Protein AF-A0A2D8V9A3-F1 (afdb_monomer_lite)

Structure (mmCIF, N/CA/C/O backbone):
data_AF-A0A2D8V9A3-F1
#
_entry.id   AF-A0A2D8V9A3-F1
#
loop_
_atom_site.group_PDB
_atom_site.id
_atom_site.type_symbol
_atom_site.label_atom_id
_atom_site.label_alt_id
_atom_site.label_comp_id
_atom_site.label_asym_id
_atom_site.label_entity_id
_atom_site.label_seq_id
_atom_site.pdbx_PDB_ins_code
_atom_site.Cartn_x
_atom_site.Cartn_y
_atom_site.Cartn_z
_atom_site.occupancy
_atom_site.B_iso_or_equiv
_atom_site.auth_seq_id
_atom_site.auth_comp_id
_atom_site.auth_asym_id
_atom_site.auth_atom_id
_atom_site.pdbx_PDB_model_num
ATOM 1 N N . MET A 1 1 ? 36.007 -6.547 -34.621 1.00 37.62 1 MET A N 1
ATOM 2 C CA . MET A 1 1 ? 35.484 -7.489 -35.631 1.00 37.62 1 MET A CA 1
ATOM 3 C C . MET A 1 1 ? 35.452 -8.863 -34.974 1.00 37.62 1 MET A C 1
ATOM 5 O O . MET A 1 1 ? 36.447 -9.569 -35.000 1.00 37.62 1 MET A O 1
ATOM 9 N N . PHE A 1 2 ? 34.379 -9.165 -34.239 1.00 34.47 2 PHE A N 1
ATOM 10 C CA . PHE A 1 2 ? 34.231 -10.438 -33.527 1.00 34.47 2 PHE A CA 1
ATOM 11 C C . PHE A 1 2 ? 33.542 -11.439 -34.457 1.00 34.47 2 PHE A C 1
ATOM 13 O O . PHE A 1 2 ? 32.461 -11.168 -34.972 1.00 34.47 2 PHE A O 1
ATOM 20 N N . SER A 1 3 ? 34.213 -12.560 -34.718 1.00 37.00 3 SER A N 1
ATOM 21 C CA . SER A 1 3 ? 33.690 -13.666 -35.517 1.00 37.00 3 SER A CA 1
ATOM 22 C C . SER A 1 3 ? 32.711 -14.473 -34.669 1.00 37.00 3 SER A C 1
ATOM 24 O O . SER A 1 3 ? 33.126 -15.098 -33.696 1.00 37.00 3 SER A O 1
ATOM 26 N N . LEU A 1 4 ? 31.431 -14.481 -35.041 1.00 40.31 4 LEU A N 1
ATOM 27 C CA . LEU A 1 4 ? 30.464 -15.435 -34.497 1.00 40.31 4 LEU A CA 1
ATOM 28 C C . LEU A 1 4 ? 30.739 -16.823 -35.106 1.00 40.31 4 LEU A C 1
ATOM 30 O O . LEU A 1 4 ? 30.892 -16.918 -36.328 1.00 40.31 4 LEU A O 1
ATOM 34 N N . PRO A 1 5 ? 30.823 -17.899 -34.304 1.00 51.47 5 PRO A N 1
ATOM 35 C CA . PRO A 1 5 ? 30.961 -19.245 -34.841 1.00 51.47 5 PRO A CA 1
ATOM 36 C C . PRO A 1 5 ? 29.687 -19.639 -35.603 1.00 51.47 5 PRO A C 1
ATOM 38 O O . PRO A 1 5 ? 28.567 -19.407 -35.155 1.00 51.47 5 PRO A O 1
ATOM 41 N N . MET A 1 6 ? 29.873 -20.220 -36.787 1.00 48.81 6 MET A N 1
ATOM 42 C CA . MET A 1 6 ? 28.806 -20.670 -37.679 1.00 48.81 6 MET A CA 1
ATOM 43 C C . MET A 1 6 ? 28.144 -21.928 -37.081 1.00 48.81 6 MET A C 1
ATOM 45 O O . MET A 1 6 ? 28.750 -22.998 -37.061 1.00 48.81 6 MET A O 1
ATOM 49 N N . ILE A 1 7 ? 26.928 -21.796 -36.541 1.00 57.91 7 ILE A N 1
ATOM 50 C CA . ILE A 1 7 ? 26.198 -22.886 -35.867 1.00 57.91 7 ILE A CA 1
ATOM 51 C C . ILE A 1 7 ? 25.564 -23.824 -36.909 1.00 57.91 7 ILE A C 1
ATOM 53 O O . ILE A 1 7 ? 24.902 -23.387 -37.850 1.00 57.91 7 ILE A O 1
ATOM 57 N N . ASN A 1 8 ? 25.772 -25.132 -36.740 1.00 53.38 8 ASN A N 1
ATOM 58 C CA . ASN A 1 8 ? 25.297 -26.180 -37.644 1.00 53.38 8 ASN A CA 1
ATOM 59 C C . ASN A 1 8 ? 23.802 -26.494 -37.414 1.00 53.38 8 ASN A C 1
ATOM 61 O O . ASN A 1 8 ? 23.397 -26.887 -36.322 1.00 53.38 8 ASN A O 1
ATOM 65 N N . PHE A 1 9 ? 22.986 -26.377 -38.468 1.00 57.41 9 PHE A N 1
ATOM 66 C CA . PHE A 1 9 ? 21.517 -26.496 -38.438 1.00 57.41 9 PHE A CA 1
ATOM 67 C C . PHE A 1 9 ? 20.964 -27.869 -37.996 1.00 57.41 9 PHE A C 1
ATOM 69 O O . PHE A 1 9 ? 19.768 -27.978 -37.725 1.00 57.41 9 PHE A O 1
ATOM 76 N N . LYS A 1 10 ? 21.789 -28.926 -37.917 1.00 54.53 10 LYS A N 1
ATOM 77 C CA . LYS A 1 10 ? 21.347 -30.261 -37.462 1.00 54.53 10 LYS A CA 1
ATOM 78 C C . LYS A 1 10 ? 21.222 -30.402 -35.936 1.00 54.53 10 LYS A C 1
ATOM 80 O O . LYS A 1 10 ? 20.400 -31.198 -35.498 1.00 54.53 10 LYS A O 1
ATOM 85 N N . GLU A 1 11 ? 21.934 -29.592 -35.151 1.00 51.81 11 GLU A N 1
ATOM 86 C CA . GLU A 1 11 ? 21.881 -29.586 -33.670 1.00 51.81 11 GLU A CA 1
ATOM 87 C C . GLU A 1 11 ? 20.825 -28.600 -33.112 1.00 51.81 11 GLU A C 1
ATOM 89 O O . GLU A 1 11 ? 20.549 -28.543 -31.914 1.00 51.81 11 GLU A O 1
ATOM 94 N N . LEU A 1 12 ? 20.174 -27.831 -33.996 1.00 49.50 12 LEU A N 1
ATOM 95 C CA . LEU A 1 12 ? 19.253 -26.737 -33.659 1.00 49.50 12 LEU A CA 1
ATOM 96 C C . LEU A 1 12 ? 17.960 -27.202 -32.959 1.00 49.50 12 LEU A C 1
ATOM 98 O O . LEU A 1 12 ? 17.321 -26.422 -32.257 1.00 49.50 12 LEU A O 1
ATOM 102 N N . LYS A 1 13 ? 17.573 -28.476 -33.117 1.00 52.88 13 LYS A N 1
ATOM 103 C CA . LYS A 1 13 ? 16.341 -29.021 -32.518 1.00 52.88 13 LYS A CA 1
ATOM 104 C C . LYS A 1 13 ? 16.456 -29.309 -31.018 1.00 52.88 13 LYS A C 1
ATOM 106 O O . LYS A 1 13 ? 15.439 -29.275 -30.335 1.00 52.88 13 LYS A O 1
ATOM 111 N N . LEU A 1 14 ? 17.661 -29.566 -30.505 1.00 48.28 14 LEU A N 1
ATOM 112 C CA . LEU A 1 14 ? 17.884 -29.863 -29.083 1.00 48.28 14 LEU A CA 1
ATOM 113 C C . LEU A 1 14 ? 18.185 -28.598 -28.269 1.00 48.28 14 LEU A C 1
ATOM 115 O O . LEU A 1 14 ? 17.726 -28.482 -27.138 1.00 48.28 14 LEU A O 1
ATOM 119 N N . PHE A 1 15 ? 18.829 -27.594 -28.873 1.00 52.16 15 PHE A N 1
ATOM 120 C CA . PHE A 1 15 ? 19.049 -26.294 -28.227 1.00 52.16 15 PHE A CA 1
ATOM 121 C C . PHE A 1 15 ? 17.757 -25.490 -28.030 1.00 52.16 15 PHE A C 1
ATOM 123 O O . PHE A 1 15 ? 17.590 -24.853 -26.993 1.00 52.16 15 PHE A O 1
ATOM 130 N N . PHE A 1 16 ? 16.804 -25.566 -28.966 1.00 50.03 16 PHE A N 1
ATOM 131 C CA . PHE A 1 16 ? 15.514 -24.880 -28.813 1.00 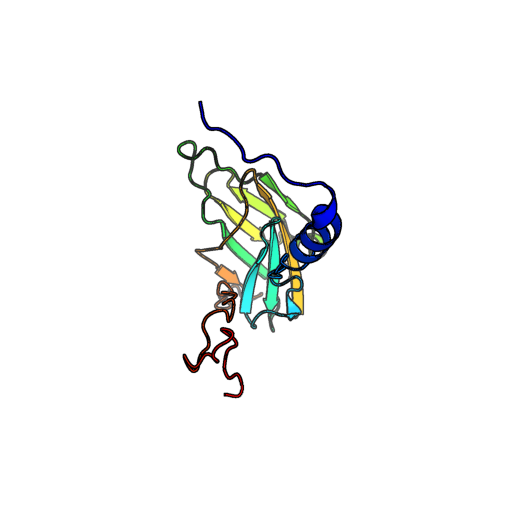50.03 16 PHE A CA 1
ATOM 132 C C . PHE A 1 16 ? 14.618 -25.533 -27.746 1.00 50.03 16 PHE A C 1
ATOM 134 O O . PHE A 1 16 ? 13.784 -24.857 -27.159 1.00 50.03 16 PHE A O 1
ATOM 141 N N . SER A 1 17 ? 14.820 -26.827 -27.460 1.00 44.56 17 SER A N 1
ATOM 142 C CA . SER A 1 17 ? 14.108 -27.545 -26.393 1.00 44.56 17 SER A CA 1
ATOM 143 C C . SER A 1 17 ? 14.682 -27.263 -25.001 1.00 44.56 17 SER A C 1
ATOM 145 O O . SER A 1 17 ? 13.945 -27.362 -24.028 1.00 44.56 17 SER A O 1
ATOM 147 N N . PHE A 1 18 ? 15.971 -26.915 -24.898 1.00 49.59 18 PHE A N 1
ATOM 148 C CA . PHE A 1 18 ? 16.633 -26.602 -23.623 1.00 49.59 18 PHE A CA 1
ATOM 149 C C . PHE A 1 18 ? 16.522 -25.113 -23.253 1.00 49.59 18 PHE A C 1
ATOM 151 O O . PHE A 1 18 ? 16.413 -24.779 -22.079 1.00 49.59 18 PHE A O 1
ATOM 158 N N . ILE A 1 19 ? 16.447 -24.219 -24.250 1.00 49.81 19 ILE A N 1
ATOM 159 C CA . ILE A 1 19 ? 16.134 -22.788 -24.049 1.00 49.81 19 ILE A CA 1
ATOM 160 C C . ILE A 1 19 ? 14.669 -22.577 -23.608 1.00 49.81 19 ILE A C 1
ATOM 162 O O . ILE A 1 19 ? 14.331 -21.525 -23.078 1.00 49.81 19 ILE A O 1
ATOM 166 N N . LEU A 1 20 ? 13.803 -23.588 -23.758 1.00 51.41 20 LEU A N 1
ATOM 167 C CA . LEU A 1 20 ? 12.396 -23.541 -23.339 1.00 51.41 20 LEU A CA 1
ATOM 168 C C . LEU A 1 20 ? 12.137 -24.107 -21.928 1.00 51.41 20 LEU A C 1
ATOM 170 O O . LEU A 1 20 ? 10.979 -24.247 -21.546 1.00 51.41 20 LEU A O 1
ATOM 174 N N . LEU A 1 21 ? 13.186 -24.443 -21.164 1.00 52.75 21 LEU A N 1
ATOM 175 C CA . LEU A 1 21 ? 13.066 -25.031 -19.819 1.00 52.75 21 LEU A CA 1
ATOM 176 C C . LEU A 1 21 ? 13.712 -24.205 -18.694 1.00 52.75 21 LEU A C 1
ATOM 178 O O . LEU A 1 21 ? 13.633 -24.611 -17.541 1.00 52.75 21 LEU A O 1
ATOM 182 N N . THR A 1 22 ? 14.313 -23.048 -18.989 1.00 51.34 22 THR A N 1
ATOM 183 C CA . THR A 1 22 ? 14.955 -22.190 -17.971 1.00 51.34 22 THR A CA 1
ATOM 184 C C . THR A 1 22 ? 14.208 -20.892 -17.691 1.00 51.34 22 THR A C 1
ATOM 186 O O . THR A 1 22 ? 14.772 -19.987 -17.081 1.00 51.34 22 THR A O 1
ATOM 189 N N . SER A 1 23 ? 12.941 -20.770 -18.090 1.00 45.81 23 SER A N 1
ATOM 190 C CA . SER A 1 23 ? 12.058 -19.805 -17.437 1.00 45.81 23 SER A CA 1
ATOM 191 C C . SER A 1 23 ? 11.750 -20.338 -16.038 1.00 45.81 23 SER A C 1
ATOM 193 O O . SER A 1 23 ? 10.689 -20.914 -15.805 1.00 45.81 23 SER A O 1
ATOM 195 N N . PHE A 1 24 ? 12.703 -20.192 -15.118 1.00 49.66 24 PHE A N 1
ATOM 196 C CA . PHE A 1 24 ? 12.384 -20.109 -13.702 1.00 49.66 24 PHE A CA 1
ATOM 197 C C . PHE A 1 24 ? 11.504 -18.868 -13.557 1.00 49.66 24 PHE A C 1
ATOM 199 O O . PHE A 1 24 ? 11.987 -17.740 -13.486 1.00 49.66 24 PHE A O 1
ATOM 206 N N . ILE A 1 25 ? 10.193 -19.072 -13.673 1.00 54.84 25 ILE A N 1
ATOM 207 C CA . ILE A 1 25 ? 9.207 -18.060 -13.324 1.00 54.84 25 ILE A CA 1
ATOM 208 C C . ILE A 1 25 ? 9.216 -18.049 -11.798 1.00 54.84 25 ILE A C 1
ATOM 210 O O . ILE A 1 25 ? 8.526 -18.841 -11.163 1.00 54.84 25 ILE A O 1
ATOM 214 N N . PHE A 1 26 ? 10.074 -17.212 -11.223 1.00 59.03 26 PHE A N 1
ATOM 215 C CA . PHE A 1 26 ? 9.968 -16.821 -9.825 1.00 59.03 26 PHE A CA 1
ATOM 216 C C . PHE A 1 26 ? 8.674 -16.014 -9.708 1.00 59.03 26 PHE A C 1
ATOM 218 O O . PHE A 1 26 ? 8.587 -14.904 -10.233 1.00 59.03 26 PHE A O 1
ATOM 225 N N . ALA A 1 27 ? 7.630 -16.628 -9.155 1.00 70.62 27 ALA A N 1
ATOM 226 C CA . ALA A 1 27 ? 6.327 -15.992 -9.038 1.00 70.62 27 ALA A CA 1
ATOM 227 C C . ALA A 1 27 ? 6.295 -15.166 -7.749 1.00 70.62 27 ALA A C 1
ATOM 229 O O . ALA A 1 27 ? 6.367 -15.722 -6.657 1.00 70.62 27 ALA A O 1
ATOM 230 N N . GLU A 1 28 ? 6.216 -13.845 -7.890 1.00 86.06 28 GLU A N 1
ATOM 231 C CA . GLU A 1 28 ? 5.823 -12.958 -6.795 1.00 86.06 28 GLU A CA 1
ATOM 232 C C . GLU A 1 28 ? 4.437 -13.348 -6.241 1.00 86.06 28 GLU A C 1
ATOM 234 O O . GLU A 1 28 ? 3.639 -13.930 -6.988 1.00 86.06 28 GLU A O 1
ATOM 239 N N . PRO A 1 29 ? 4.118 -13.034 -4.967 1.00 89.19 29 PRO A N 1
ATOM 240 C CA . PRO A 1 29 ? 2.767 -13.190 -4.439 1.00 89.19 29 PRO A CA 1
ATOM 241 C C . PRO A 1 29 ? 1.728 -12.568 -5.376 1.00 89.19 29 PRO A C 1
ATOM 243 O O . PRO A 1 29 ? 1.814 -11.393 -5.730 1.00 89.19 29 PRO A O 1
ATOM 246 N N . THR A 1 30 ? 0.742 -13.364 -5.788 1.00 90.06 30 THR A N 1
ATOM 247 C CA . THR A 1 30 ? -0.327 -12.912 -6.695 1.00 90.06 30 THR A CA 1
ATOM 248 C C . THR A 1 30 ? -1.640 -12.619 -5.978 1.00 90.06 30 THR A C 1
ATOM 250 O O . THR A 1 30 ? -2.535 -12.015 -6.569 1.00 90.06 30 THR A O 1
ATOM 253 N N . ASP A 1 31 ? -1.761 -13.059 -4.726 1.00 91.19 31 ASP A N 1
ATOM 254 C CA . ASP A 1 31 ? -2.940 -12.905 -3.883 1.00 91.19 31 ASP A CA 1
ATOM 255 C C . ASP A 1 31 ? -2.506 -12.420 -2.490 1.00 91.19 31 ASP A C 1
ATOM 257 O O . ASP A 1 31 ? -1.552 -12.935 -1.904 1.00 91.19 31 ASP A O 1
ATOM 261 N N . GLY A 1 32 ? -3.207 -11.425 -1.938 1.00 93.12 32 GLY A N 1
ATOM 262 C CA . GLY A 1 32 ? -2.964 -10.950 -0.574 1.00 93.12 32 GLY A CA 1
ATOM 263 C C . GLY A 1 32 ? -3.218 -12.029 0.480 1.00 93.12 32 GLY A C 1
ATOM 264 O O . GLY A 1 32 ? -2.751 -11.933 1.610 1.00 93.12 32 GLY A O 1
ATOM 265 N N . CYS A 1 33 ? -3.931 -13.101 0.146 1.00 95.62 33 CYS A N 1
ATOM 266 C CA . CYS A 1 33 ? -4.136 -14.203 1.076 1.00 95.62 33 CYS A CA 1
ATOM 267 C C . CYS A 1 33 ? -2.869 -15.045 1.308 1.00 95.62 33 CYS A C 1
ATOM 269 O O . CYS A 1 33 ? -2.792 -15.716 2.347 1.00 95.62 33 CYS A O 1
ATOM 271 N N . ASP A 1 34 ? -1.871 -14.933 0.424 1.00 93.12 34 ASP A N 1
ATOM 272 C CA . ASP A 1 34 ? -0.587 -15.644 0.490 1.00 93.12 34 ASP A CA 1
ATOM 273 C C . ASP A 1 34 ? 0.463 -14.944 1.370 1.00 93.12 34 ASP A C 1
ATOM 275 O O . ASP A 1 34 ? 1.494 -15.542 1.675 1.00 93.12 34 ASP A O 1
ATOM 279 N N . ILE A 1 35 ? 0.211 -13.705 1.809 1.00 95.06 35 ILE A N 1
ATOM 280 C CA . ILE A 1 35 ? 1.125 -12.958 2.688 1.00 95.06 35 ILE A CA 1
ATOM 281 C C . ILE A 1 35 ? 0.736 -13.091 4.170 1.00 95.06 35 ILE A C 1
ATOM 283 O O . ILE A 1 35 ? -0.293 -13.687 4.524 1.00 95.06 35 ILE A O 1
ATOM 287 N N . ASP A 1 36 ? 1.579 -12.562 5.055 1.00 96.44 36 ASP A N 1
ATOM 288 C CA . ASP A 1 36 ? 1.352 -12.578 6.501 1.00 96.44 36 ASP A CA 1
ATOM 289 C C . ASP A 1 36 ? 0.261 -11.593 6.935 1.00 96.44 36 ASP A C 1
ATOM 291 O O . ASP A 1 36 ? -0.083 -10.645 6.233 1.00 96.44 36 ASP A O 1
ATOM 295 N 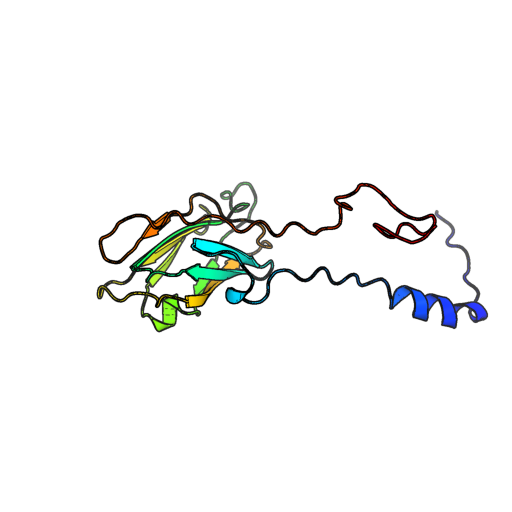N . ASN A 1 37 ? -0.330 -11.841 8.105 1.00 98.06 37 ASN A N 1
ATOM 296 C CA . ASN A 1 37 ? -1.319 -10.926 8.669 1.00 98.06 37 ASN A CA 1
ATOM 297 C C . ASN A 1 37 ? -0.680 -9.574 9.021 1.00 98.06 37 ASN A C 1
ATOM 299 O O . ASN A 1 37 ? 0.482 -9.540 9.418 1.00 98.06 37 ASN A O 1
ATOM 303 N N . PHE A 1 38 ? -1.451 -8.489 8.914 1.00 98.19 38 PHE A N 1
ATOM 304 C CA . PHE A 1 38 ? -0.972 -7.112 9.090 1.00 98.19 38 PHE A CA 1
ATOM 305 C C . PHE A 1 38 ? 0.241 -6.811 8.203 1.00 98.19 38 PHE A C 1
ATOM 307 O O . PHE A 1 38 ? 1.272 -6.314 8.651 1.00 98.19 38 PHE A O 1
ATOM 314 N N . SER A 1 39 ? 0.139 -7.170 6.924 1.00 98.31 39 SER A N 1
ATOM 315 C CA . SER A 1 39 ? 1.207 -6.926 5.958 1.00 98.31 39 SER A CA 1
ATOM 316 C C . SER A 1 39 ? 0.683 -6.332 4.660 1.00 98.31 39 SER A C 1
ATOM 318 O O . SER A 1 39 ? -0.448 -6.603 4.245 1.00 98.31 39 SER A O 1
ATOM 320 N N . LEU A 1 40 ? 1.536 -5.534 4.017 1.00 98.44 40 LEU A N 1
ATOM 321 C CA . LEU A 1 40 ? 1.376 -5.076 2.641 1.00 98.44 40 LEU A CA 1
ATOM 322 C C . LEU A 1 40 ? 2.464 -5.680 1.759 1.00 98.44 40 LEU A C 1
ATOM 324 O O . LEU A 1 40 ? 3.617 -5.793 2.171 1.00 98.44 40 LEU A O 1
ATOM 328 N N . TYR A 1 41 ? 2.120 -5.988 0.517 1.00 97.62 41 TYR A N 1
ATOM 329 C CA . TYR A 1 41 ? 3.078 -6.314 -0.534 1.00 97.62 41 TYR A CA 1
ATOM 330 C C . TYR A 1 41 ? 2.780 -5.461 -1.761 1.00 97.62 41 TYR A C 1
ATOM 332 O O . TYR A 1 41 ? 1.618 -5.170 -2.027 1.00 97.62 41 TYR A O 1
ATOM 340 N N . VAL A 1 42 ? 3.804 -5.066 -2.514 1.00 97.50 42 VAL A N 1
ATOM 341 C CA . VAL A 1 42 ? 3.615 -4.425 -3.817 1.00 97.50 42 VAL A CA 1
ATOM 342 C C . VAL A 1 42 ? 4.212 -5.321 -4.884 1.00 97.50 42 VAL A C 1
ATOM 344 O O . VAL A 1 42 ? 5.396 -5.650 -4.833 1.00 97.50 42 VAL A O 1
ATOM 347 N N . THR A 1 43 ? 3.380 -5.734 -5.832 1.00 95.81 43 THR A N 1
ATOM 348 C CA . THR A 1 43 ? 3.843 -6.497 -6.985 1.00 95.81 43 THR A CA 1
ATOM 349 C C . THR A 1 43 ? 4.613 -5.599 -7.945 1.00 95.81 43 THR A C 1
ATOM 351 O O . THR A 1 43 ? 4.415 -4.383 -7.986 1.00 95.81 43 THR A O 1
ATOM 354 N N . SER A 1 44 ? 5.439 -6.195 -8.795 1.00 93.81 44 SER A N 1
ATOM 355 C CA . SER A 1 44 ? 6.218 -5.492 -9.813 1.00 93.81 44 SER A CA 1
ATOM 356 C C . SER A 1 44 ? 5.357 -4.689 -10.801 1.00 93.81 44 SER A C 1
ATOM 358 O O . SER A 1 44 ? 5.829 -3.684 -11.343 1.00 93.81 44 SER A O 1
ATOM 360 N N . ASP A 1 45 ? 4.095 -5.097 -10.999 1.00 94.44 45 ASP A N 1
ATOM 361 C CA . ASP A 1 45 ? 3.081 -4.422 -11.821 1.00 94.44 45 ASP A CA 1
ATOM 362 C C . ASP A 1 45 ? 2.202 -3.413 -11.055 1.00 94.44 45 ASP A C 1
ATOM 364 O O . ASP A 1 45 ? 1.288 -2.842 -11.646 1.00 94.44 45 ASP A O 1
ATOM 368 N N . GLY A 1 46 ? 2.492 -3.148 -9.777 1.00 96.50 46 GLY A N 1
ATOM 369 C CA . GLY A 1 46 ? 1.888 -2.054 -9.009 1.00 96.50 46 GLY A CA 1
ATOM 370 C C . GLY A 1 46 ? 0.633 -2.411 -8.225 1.00 96.50 46 GLY A C 1
ATOM 371 O O . GLY A 1 46 ? -0.060 -1.515 -7.747 1.00 96.50 46 GLY A O 1
ATOM 372 N N . LYS A 1 47 ? 0.318 -3.694 -8.047 1.00 98.12 47 LYS A N 1
ATOM 373 C CA . LYS A 1 47 ? -0.776 -4.122 -7.170 1.00 98.12 47 LYS A CA 1
ATOM 374 C C . LYS A 1 47 ? -0.301 -4.117 -5.730 1.00 98.12 47 LYS A C 1
ATOM 376 O O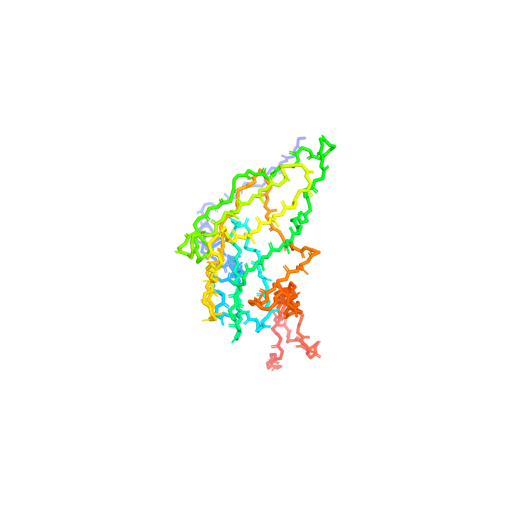 . LYS A 1 47 ? 0.639 -4.826 -5.379 1.00 98.12 47 LYS A O 1
ATOM 381 N N . VAL A 1 48 ? -0.981 -3.351 -4.887 1.00 98.50 48 VAL A N 1
ATOM 382 C CA . VAL A 1 48 ? -0.753 -3.360 -3.444 1.00 98.50 48 VAL A CA 1
ATOM 383 C C . VAL A 1 48 ? -1.669 -4.408 -2.833 1.00 98.50 48 VAL A C 1
ATOM 385 O O . VAL A 1 48 ? -2.880 -4.213 -2.742 1.00 98.50 48 VAL A O 1
ATOM 388 N N . LEU A 1 49 ? -1.095 -5.539 -2.449 1.00 98.56 49 LEU A N 1
ATOM 389 C CA . LEU A 1 49 ? -1.782 -6.623 -1.764 1.00 98.56 49 LEU A CA 1
ATOM 390 C C . LEU A 1 49 ? -1.782 -6.364 -0.260 1.00 98.56 49 LEU A C 1
ATOM 392 O O . LEU A 1 49 ? -0.824 -5.805 0.277 1.00 98.56 49 LEU A O 1
ATOM 396 N N . TYR A 1 50 ? -2.835 -6.803 0.422 1.00 98.69 50 TYR A N 1
ATOM 397 C CA . TYR A 1 50 ? -2.931 -6.695 1.872 1.00 98.69 50 TYR A CA 1
ATOM 398 C C . TYR A 1 50 ? -3.502 -7.962 2.498 1.00 98.69 50 TYR A C 1
ATOM 400 O O . TYR A 1 50 ? -4.253 -8.712 1.866 1.00 98.69 50 TYR A O 1
ATOM 408 N N . LYS A 1 51 ? -3.195 -8.143 3.782 1.00 98.62 51 LYS A N 1
ATOM 409 C CA . LYS A 1 51 ? -3.909 -9.055 4.672 1.00 98.62 51 LYS A CA 1
ATOM 410 C C . LYS A 1 51 ? -4.024 -8.455 6.056 1.00 98.62 51 LYS A C 1
ATOM 412 O O . LYS A 1 51 ? -3.050 -7.962 6.618 1.00 98.62 51 LYS A O 1
ATOM 417 N N . SER A 1 52 ? -5.228 -8.516 6.600 1.00 98.44 52 SER A N 1
ATOM 418 C CA . SER A 1 52 ? -5.592 -7.929 7.877 1.00 98.44 52 SER A CA 1
ATOM 419 C C . SER A 1 52 ? -6.665 -8.752 8.568 1.00 98.44 52 SER A C 1
ATOM 421 O O . SER A 1 52 ? -7.711 -9.040 7.988 1.00 98.44 52 SER A O 1
ATOM 423 N N . SER A 1 53 ? -6.473 -9.060 9.845 1.00 98.38 53 SER A N 1
ATOM 424 C CA . SER A 1 53 ? -7.537 -9.591 10.698 1.00 98.38 53 SER A CA 1
ATOM 425 C C . SER A 1 53 ? -8.476 -8.501 11.221 1.00 98.38 53 SER A C 1
ATOM 427 O O . SER A 1 53 ? -9.485 -8.824 11.844 1.00 98.38 53 SER A O 1
ATOM 429 N N . GLU A 1 54 ? -8.165 -7.229 10.962 1.00 98.56 54 GLU A N 1
ATOM 430 C CA . GLU A 1 54 ? -8.956 -6.067 11.371 1.00 98.56 54 GLU A CA 1
ATOM 431 C C . GLU A 1 54 ? -9.373 -5.201 10.179 1.00 98.56 54 GLU A C 1
ATOM 433 O O . GLU A 1 54 ? -8.800 -5.274 9.092 1.00 98.56 54 GLU A O 1
ATOM 438 N N . GLN A 1 55 ? -10.410 -4.390 10.378 1.00 98.38 55 GLN A N 1
ATOM 439 C CA . GLN A 1 55 ? -10.854 -3.430 9.370 1.00 98.38 55 GLN A CA 1
ATOM 440 C C . GLN A 1 55 ? -9.859 -2.274 9.263 1.00 98.38 55 GLN A C 1
ATOM 442 O O . GLN A 1 55 ? -9.369 -1.782 10.278 1.00 98.38 55 GLN A O 1
ATOM 447 N N . ILE A 1 56 ? -9.623 -1.796 8.044 1.00 98.81 56 ILE A N 1
ATOM 448 C CA . ILE A 1 56 ? -8.724 -0.671 7.780 1.00 98.81 56 ILE A CA 1
ATOM 449 C C . ILE A 1 56 ? -9.572 0.587 7.575 1.00 98.81 56 ILE A C 1
ATOM 451 O O . ILE A 1 56 ? -10.407 0.638 6.674 1.00 98.81 56 ILE A O 1
ATOM 455 N N . ALA A 1 57 ? -9.369 1.612 8.398 1.00 98.44 57 ALA A N 1
ATOM 456 C CA . ALA A 1 57 ? -10.047 2.908 8.290 1.00 98.44 57 ALA A CA 1
ATOM 457 C C . ALA A 1 57 ? -9.216 3.968 7.547 1.00 98.44 57 ALA A C 1
ATOM 459 O O . ALA A 1 57 ? -9.753 4.969 7.072 1.00 98.44 57 ALA A O 1
ATOM 460 N N . GLY A 1 58 ? -7.909 3.743 7.429 1.00 98.56 58 GLY A N 1
ATOM 461 C CA . GLY A 1 58 ? -6.984 4.613 6.718 1.00 98.56 58 GLY A CA 1
ATOM 462 C C . GLY A 1 58 ? -5.642 3.925 6.519 1.00 98.56 58 GLY A C 1
ATOM 463 O O . GLY A 1 58 ? -5.280 3.029 7.280 1.00 98.56 58 GLY A O 1
ATOM 464 N N . PHE A 1 59 ? -4.912 4.335 5.489 1.00 98.81 59 PHE A N 1
ATOM 465 C CA . PHE A 1 59 ? -3.563 3.848 5.239 1.00 98.81 59 PHE A CA 1
ATOM 466 C C . PHE A 1 59 ? -2.672 4.941 4.654 1.00 98.81 59 PHE A C 1
ATOM 468 O O . PHE A 1 59 ? -3.126 5.823 3.922 1.00 98.81 59 PHE A O 1
ATOM 475 N N . GLN A 1 60 ? -1.385 4.850 4.957 1.00 98.69 60 GLN A N 1
ATOM 476 C CA . GLN A 1 60 ? -0.316 5.604 4.331 1.00 98.69 60 GLN A CA 1
ATOM 477 C C . GLN A 1 60 ? 0.892 4.690 4.141 1.00 98.69 60 GLN A C 1
ATOM 479 O O . GLN A 1 60 ? 1.187 3.863 4.998 1.00 98.69 60 GLN A O 1
ATOM 484 N N . PHE A 1 61 ? 1.609 4.868 3.042 1.00 98.69 61 PHE A N 1
ATOM 485 C CA . PHE A 1 61 ? 2.932 4.289 2.834 1.00 98.69 61 PHE A CA 1
ATOM 486 C C . PHE A 1 61 ? 3.696 5.115 1.798 1.00 98.69 61 PHE A C 1
ATOM 488 O O . PHE A 1 61 ? 3.098 5.866 1.028 1.00 98.69 61 PHE A O 1
ATOM 495 N N . ASP A 1 62 ? 5.011 4.964 1.760 1.00 97.62 62 ASP A N 1
ATOM 496 C CA . ASP A 1 62 ? 5.865 5.501 0.708 1.00 97.62 62 ASP A CA 1
ATOM 497 C C . ASP A 1 62 ? 6.266 4.373 -0.252 1.00 97.62 62 ASP A C 1
ATOM 499 O O . ASP A 1 62 ? 6.571 3.255 0.163 1.00 97.62 62 ASP A O 1
ATOM 503 N N . VAL A 1 63 ? 6.257 4.664 -1.551 1.00 96.88 63 VAL A N 1
ATOM 504 C CA . VAL A 1 63 ? 6.793 3.778 -2.587 1.00 96.88 63 VAL A CA 1
ATOM 505 C C . VAL A 1 63 ? 8.284 4.047 -2.741 1.00 96.88 63 VAL A C 1
ATOM 507 O O . VAL A 1 63 ? 8.693 5.137 -3.159 1.00 96.88 63 VAL A O 1
ATOM 510 N N . ASP A 1 64 ? 9.100 3.038 -2.449 1.00 94.69 64 ASP A N 1
ATOM 511 C CA . ASP A 1 64 ? 10.546 3.161 -2.579 1.00 94.69 64 ASP A CA 1
ATOM 512 C C . ASP A 1 64 ? 10.964 3.307 -4.050 1.00 94.69 64 ASP A C 1
ATOM 514 O O . ASP A 1 64 ? 10.324 2.808 -4.975 1.00 94.69 64 ASP A O 1
ATOM 518 N N . GLY A 1 65 ? 12.069 4.016 -4.286 1.00 90.12 65 GLY A N 1
ATOM 519 C CA . GLY A 1 65 ? 12.561 4.293 -5.639 1.00 90.12 65 GLY A CA 1
ATOM 520 C C . GLY A 1 65 ? 11.908 5.503 -6.315 1.00 90.12 65 GLY A C 1
ATOM 521 O O . GLY A 1 65 ? 12.454 6.010 -7.299 1.00 90.12 65 GLY A O 1
ATOM 522 N N . ILE A 1 66 ? 10.826 6.054 -5.755 1.00 90.69 66 ILE A N 1
ATOM 523 C CA . ILE A 1 66 ? 10.308 7.371 -6.142 1.00 90.69 66 ILE A CA 1
ATOM 524 C C . ILE A 1 66 ? 11.137 8.448 -5.436 1.00 90.69 66 ILE A C 1
ATOM 526 O O . ILE A 1 66 ? 11.321 8.423 -4.223 1.00 90.69 66 ILE A O 1
ATOM 530 N N . GLY A 1 67 ? 11.716 9.377 -6.199 1.00 70.25 67 GLY A N 1
ATOM 531 C CA . GLY A 1 67 ? 12.784 10.228 -5.673 1.00 70.25 67 GLY A CA 1
ATOM 532 C C . GLY A 1 67 ? 12.982 11.521 -6.445 1.00 70.25 67 GLY A C 1
ATOM 533 O O . GLY A 1 67 ? 14.088 11.811 -6.906 1.00 70.25 67 GLY A O 1
ATOM 534 N N . GLY A 1 68 ? 11.928 12.331 -6.554 1.00 63.41 68 GLY A N 1
ATOM 535 C CA . GLY A 1 68 ? 12.023 13.683 -7.100 1.00 63.41 68 GLY A CA 1
ATOM 536 C C . GLY A 1 68 ? 12.456 13.764 -8.575 1.00 63.41 68 GLY A C 1
ATOM 537 O O . GLY A 1 68 ? 12.674 12.763 -9.252 1.00 63.41 68 GLY A O 1
ATOM 538 N N . PRO A 1 69 ? 12.652 14.980 -9.115 1.00 61.16 69 PRO A N 1
ATOM 539 C CA . PRO A 1 69 ? 13.074 15.167 -10.509 1.00 61.16 69 PRO A CA 1
ATOM 540 C C . PRO A 1 69 ? 14.480 14.613 -10.815 1.00 61.16 69 PRO A C 1
ATOM 542 O O . PRO A 1 69 ? 14.889 14.583 -11.973 1.00 61.16 69 PRO A O 1
ATOM 545 N N . SER A 1 70 ? 15.229 14.185 -9.795 1.00 72.06 70 SER A N 1
ATOM 546 C CA . SER A 1 70 ? 16.621 13.737 -9.895 1.00 72.06 70 SER A CA 1
ATOM 547 C C . SER A 1 70 ? 16.773 12.353 -10.529 1.00 72.06 70 SER A C 1
ATOM 549 O O . SER A 1 70 ? 17.773 12.110 -11.202 1.00 72.06 70 SER A O 1
ATOM 551 N N . ASN A 1 71 ? 15.809 11.449 -10.321 1.00 79.06 71 ASN A N 1
ATOM 552 C CA . ASN A 1 71 ? 15.820 10.091 -10.879 1.00 79.06 71 ASN A CA 1
ATOM 553 C C . ASN A 1 71 ? 14.743 9.867 -11.958 1.00 79.06 71 ASN A C 1
ATOM 555 O O . ASN A 1 71 ? 14.665 8.777 -12.518 1.00 79.06 71 ASN A O 1
ATOM 559 N N . ASN A 1 72 ? 13.954 10.905 -12.281 1.00 84.00 72 ASN A N 1
ATOM 560 C CA . ASN A 1 72 ? 12.849 10.873 -13.248 1.00 84.00 72 ASN A CA 1
ATOM 561 C C . ASN A 1 72 ? 11.799 9.778 -12.958 1.00 84.00 72 ASN A C 1
ATOM 563 O O . ASN A 1 72 ? 11.020 9.432 -13.845 1.00 84.00 72 ASN A O 1
ATOM 567 N N . ALA A 1 73 ? 11.775 9.226 -11.743 1.00 91.50 73 ALA A N 1
ATOM 568 C CA . ALA A 1 73 ? 10.754 8.289 -11.302 1.00 91.50 73 ALA A CA 1
ATOM 569 C C . ALA A 1 73 ? 9.562 9.081 -10.761 1.00 91.50 73 ALA A C 1
ATOM 571 O O . ALA A 1 73 ? 9.742 10.025 -9.985 1.00 91.50 73 ALA A O 1
ATOM 572 N N . TYR A 1 74 ? 8.355 8.718 -11.179 1.00 93.00 74 TYR A N 1
ATOM 573 C CA . TYR A 1 74 ? 7.137 9.344 -10.688 1.00 93.00 74 TYR A CA 1
ATOM 574 C C . TYR A 1 74 ? 6.037 8.320 -10.439 1.00 93.00 74 TYR A C 1
ATOM 576 O O . TYR A 1 74 ? 5.957 7.287 -11.105 1.00 93.00 74 TYR A O 1
ATOM 584 N N . LEU A 1 75 ? 5.178 8.641 -9.480 1.00 95.69 75 LEU A N 1
ATOM 585 C CA . LEU A 1 75 ? 3.947 7.922 -9.200 1.00 95.69 75 LEU A CA 1
ATOM 586 C C . LEU A 1 75 ? 2.791 8.610 -9.946 1.00 95.69 75 LEU A C 1
ATOM 588 O O . LEU A 1 75 ? 2.649 9.836 -9.894 1.00 95.69 75 LEU A O 1
ATOM 592 N N . GLY A 1 76 ? 2.027 7.825 -10.696 1.00 96.06 76 GLY A N 1
ATOM 593 C CA . GLY A 1 76 ? 0.797 8.228 -11.367 1.00 96.06 76 GLY A CA 1
ATOM 594 C C . GLY A 1 76 ? -0.396 8.132 -10.423 1.00 96.06 76 GLY A C 1
ATOM 595 O O . GLY A 1 76 ? -0.280 8.441 -9.235 1.00 96.06 76 GLY A O 1
ATOM 596 N N . ASP A 1 77 ? -1.536 7.706 -10.953 1.00 96.94 77 ASP A N 1
ATOM 597 C CA . ASP A 1 77 ? -2.760 7.549 -10.173 1.00 96.94 77 ASP A CA 1
ATOM 598 C C . ASP A 1 77 ? -2.749 6.253 -9.343 1.00 96.94 77 ASP A C 1
ATOM 600 O O . ASP A 1 77 ? -1.965 5.329 -9.583 1.00 96.94 77 ASP A O 1
ATOM 604 N N . ALA A 1 78 ? -3.643 6.204 -8.356 1.00 98.00 78 ALA A N 1
ATOM 605 C CA . ALA A 1 78 ? -3.996 4.995 -7.625 1.00 98.00 78 ALA A CA 1
ATOM 606 C C . ALA A 1 78 ? -5.491 4.705 -7.814 1.00 98.00 78 ALA A C 1
ATOM 608 O O . ALA A 1 78 ? -6.304 5.631 -7.750 1.00 98.00 78 ALA A O 1
ATOM 609 N N . TYR A 1 79 ? -5.859 3.449 -8.060 1.00 98.31 79 TYR A N 1
ATOM 610 C CA . TYR A 1 79 ? -7.242 3.064 -8.365 1.00 98.31 79 TYR A CA 1
ATOM 611 C C . TYR A 1 79 ? -7.549 1.598 -8.056 1.00 98.31 79 TYR A C 1
ATOM 613 O O . TYR A 1 79 ? -6.657 0.767 -7.871 1.00 98.31 79 TYR A O 1
ATOM 621 N N . GLY A 1 80 ? -8.839 1.274 -8.055 1.00 98.06 80 GLY A N 1
ATOM 622 C CA . GLY A 1 80 ? -9.373 -0.067 -7.882 1.00 98.06 80 GLY A CA 1
ATOM 623 C C . GLY A 1 80 ? -9.095 -0.667 -6.506 1.00 98.06 80 GLY A C 1
ATOM 624 O O . GLY A 1 80 ? -8.652 0.006 -5.573 1.00 98.06 80 GLY A O 1
ATOM 625 N N . GLY A 1 81 ? -9.349 -1.972 -6.414 1.00 98.25 81 GLY A N 1
ATOM 626 C CA . GLY A 1 81 ? -9.200 -2.737 -5.182 1.00 98.25 81 GLY A CA 1
ATOM 627 C C . GLY A 1 81 ? -10.270 -2.425 -4.138 1.00 98.25 81 GLY A C 1
ATOM 628 O O . GLY A 1 81 ? -11.214 -1.662 -4.369 1.00 98.25 81 GLY A O 1
ATOM 629 N N . ASP A 1 82 ? -10.082 -3.016 -2.968 1.00 98.69 82 ASP A N 1
ATOM 630 C CA . ASP A 1 82 ? -11.030 -2.950 -1.862 1.00 98.69 82 ASP A CA 1
ATOM 631 C C . ASP A 1 82 ? -11.094 -1.539 -1.254 1.00 98.69 82 ASP A C 1
ATOM 633 O O . ASP A 1 82 ? -12.108 -1.167 -0.666 1.00 98.69 82 ASP A O 1
ATOM 637 N N . ALA A 1 83 ? -10.058 -0.708 -1.449 1.00 98.56 83 ALA A N 1
ATOM 638 C CA . ALA A 1 83 ? -10.102 0.705 -1.083 1.00 98.56 83 ALA A CA 1
ATOM 639 C C . ALA A 1 83 ? -11.157 1.470 -1.902 1.00 98.56 83 ALA A C 1
ATOM 641 O O . ALA A 1 83 ? -11.990 2.173 -1.326 1.00 98.56 83 ALA A O 1
ATOM 642 N N . GLU A 1 84 ? -11.160 1.328 -3.231 1.00 98.31 84 GLU A N 1
ATOM 643 C CA . GLU A 1 84 ? -12.155 1.993 -4.083 1.00 98.31 84 GLU A CA 1
ATOM 644 C C . GLU A 1 84 ? -13.565 1.440 -3.828 1.00 98.31 84 GLU A C 1
ATOM 646 O O . GLU A 1 84 ? -14.512 2.220 -3.708 1.00 98.31 84 GLU A O 1
ATOM 651 N N . GLU A 1 85 ? -13.708 0.120 -3.661 1.00 98.31 85 GLU A N 1
ATOM 652 C CA . GLU A 1 85 ? -14.998 -0.511 -3.345 1.00 98.31 85 GLU A CA 1
ATOM 653 C C . GLU A 1 85 ? -15.565 -0.034 -1.997 1.00 98.31 85 GLU A C 1
ATOM 655 O O . GLU A 1 85 ? -16.766 0.224 -1.881 1.00 98.31 85 GLU A O 1
ATOM 660 N N . ALA A 1 86 ? -14.703 0.181 -0.998 1.00 98.00 86 ALA A N 1
ATOM 661 C CA . ALA A 1 86 ? -15.069 0.773 0.289 1.00 98.00 86 ALA A CA 1
ATOM 662 C C . ALA A 1 86 ? -15.294 2.301 0.231 1.00 98.00 86 ALA A C 1
ATOM 664 O O . ALA A 1 86 ? -15.609 2.927 1.249 1.00 98.00 86 ALA A O 1
ATOM 665 N N . GLY A 1 87 ? -15.135 2.929 -0.938 1.00 98.00 87 GLY A N 1
ATOM 666 C CA . GLY A 1 87 ? -15.342 4.363 -1.138 1.00 98.00 87 GLY A CA 1
ATOM 667 C C . GLY A 1 87 ? -14.227 5.238 -0.562 1.00 98.00 87 GLY A C 1
ATOM 668 O O . GLY A 1 87 ? -14.492 6.362 -0.119 1.00 98.00 87 GLY A O 1
ATOM 669 N N . PHE A 1 88 ? -12.992 4.735 -0.521 1.00 98.56 88 PHE A N 1
ATOM 670 C CA . PHE A 1 88 ? -11.831 5.519 -0.113 1.00 98.56 88 PHE A CA 1
ATOM 671 C C . PHE A 1 88 ? -11.422 6.480 -1.228 1.00 98.56 88 PHE A C 1
ATOM 673 O O . PHE A 1 88 ? -11.521 6.193 -2.417 1.00 98.56 88 PHE A O 1
ATOM 680 N N . THR A 1 89 ? -10.911 7.638 -0.825 1.00 98.12 89 THR A N 1
ATOM 681 C CA . THR A 1 89 ? -10.090 8.487 -1.684 1.00 98.12 89 THR A CA 1
ATOM 682 C C . THR A 1 89 ? -8.640 8.072 -1.495 1.00 98.12 89 THR A C 1
ATOM 684 O O . THR A 1 89 ? -8.130 8.149 -0.377 1.00 98.12 89 THR A O 1
ATOM 687 N N . VAL A 1 90 ? -7.982 7.654 -2.577 1.00 98.50 90 VAL A N 1
ATOM 688 C CA . VAL A 1 90 ? -6.549 7.334 -2.586 1.00 98.50 90 VAL A CA 1
ATOM 689 C C . VAL A 1 90 ? -5.812 8.427 -3.352 1.00 98.50 90 VAL A C 1
ATOM 691 O O . VAL A 1 90 ? -6.173 8.765 -4.475 1.00 98.50 90 VAL A O 1
ATOM 694 N N . SER A 1 91 ? -4.823 9.045 -2.715 1.00 97.88 91 SER A N 1
ATOM 695 C CA . SER A 1 91 ? -4.031 10.147 -3.263 1.00 97.88 91 SER A CA 1
ATOM 696 C C . SER A 1 91 ? -2.560 9.768 -3.322 1.00 97.88 91 SER A C 1
ATOM 698 O O . SER A 1 91 ? -2.028 9.193 -2.373 1.00 97.88 91 SER A O 1
ATOM 700 N N . THR A 1 92 ? -1.901 10.139 -4.417 1.00 97.56 92 THR A N 1
ATOM 701 C CA . 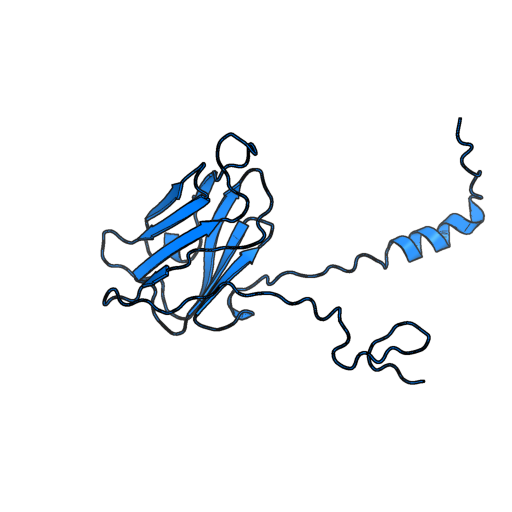THR A 1 92 ? -0.487 9.862 -4.673 1.00 97.56 92 THR A CA 1
ATOM 702 C C . THR A 1 92 ? 0.322 11.158 -4.729 1.00 97.56 92 THR A C 1
ATOM 704 O O . THR A 1 92 ? -0.064 12.160 -5.335 1.00 97.56 92 THR A O 1
ATOM 707 N N . GLY A 1 93 ? 1.482 11.162 -4.081 1.00 95.31 93 GLY A N 1
ATOM 708 C CA . GLY A 1 93 ? 2.481 12.212 -4.196 1.00 95.31 93 GLY A CA 1
ATOM 709 C C . GLY A 1 93 ? 3.426 11.895 -5.347 1.00 95.31 93 GLY A C 1
ATOM 710 O O . GLY A 1 93 ? 4.404 11.176 -5.154 1.00 95.31 93 GLY A O 1
ATOM 711 N N . SER A 1 94 ? 3.175 12.456 -6.536 1.00 92.25 94 SER A N 1
ATOM 712 C CA . SER A 1 94 ? 3.840 12.025 -7.780 1.00 92.25 94 SER A CA 1
ATOM 713 C C . SER A 1 94 ? 5.366 11.981 -7.728 1.00 92.25 94 SER A C 1
ATOM 715 O O . SER A 1 94 ? 5.970 11.153 -8.393 1.00 92.25 94 SER A O 1
ATOM 717 N N . TYR A 1 95 ? 6.005 12.847 -6.941 1.00 90.12 95 TYR A N 1
ATOM 718 C CA . TYR A 1 95 ? 7.465 12.888 -6.808 1.00 90.12 95 TYR A CA 1
ATOM 719 C C . TYR A 1 95 ? 7.975 12.547 -5.404 1.00 90.12 95 TYR A C 1
ATOM 721 O O . TYR A 1 95 ? 9.190 12.445 -5.227 1.00 90.12 95 TYR A O 1
ATOM 729 N N . SER A 1 96 ? 7.079 12.404 -4.419 1.00 91.31 96 SER A N 1
ATOM 730 C CA . SER A 1 96 ? 7.438 11.979 -3.061 1.00 91.31 96 SER A CA 1
ATOM 731 C C . SER A 1 96 ? 7.311 10.471 -2.864 1.00 91.31 96 SER A C 1
ATOM 733 O O . SER A 1 96 ? 7.948 9.948 -1.965 1.00 91.31 96 SER A O 1
ATOM 735 N N . GLY A 1 97 ? 6.503 9.785 -3.681 1.00 93.81 97 GLY A N 1
ATOM 736 C CA . GLY A 1 97 ? 6.217 8.355 -3.532 1.00 93.81 97 GLY A CA 1
ATOM 737 C C . GLY A 1 97 ? 5.140 8.046 -2.495 1.00 93.81 97 GLY A C 1
ATOM 738 O O . GLY A 1 97 ? 4.704 6.907 -2.405 1.00 93.81 97 GLY A O 1
ATOM 739 N N . THR A 1 98 ? 4.684 9.049 -1.748 1.00 97.00 98 THR A N 1
ATOM 740 C CA . THR A 1 98 ? 3.694 8.880 -0.682 1.00 97.00 98 THR A CA 1
ATOM 741 C C . THR A 1 98 ? 2.322 8.546 -1.254 1.00 97.00 98 THR A C 1
ATOM 743 O O . THR A 1 98 ? 1.820 9.251 -2.130 1.00 97.00 98 THR A O 1
ATOM 746 N N . VAL A 1 99 ? 1.687 7.513 -0.718 1.00 98.56 99 VAL A N 1
ATOM 747 C CA . VAL A 1 99 ? 0.304 7.124 -0.993 1.00 98.56 99 VAL A CA 1
ATOM 748 C C . VAL A 1 99 ? -0.489 7.261 0.294 1.00 98.56 99 VAL A C 1
ATOM 750 O O . VAL A 1 99 ? -0.052 6.791 1.340 1.00 98.56 99 VAL A O 1
ATOM 753 N N . ILE A 1 100 ? -1.651 7.908 0.224 1.00 98.56 100 ILE A N 1
ATOM 754 C CA . ILE A 1 100 ? -2.567 8.076 1.358 1.00 98.56 100 ILE A CA 1
ATOM 755 C C . ILE A 1 100 ? -3.965 7.661 0.917 1.00 98.56 100 ILE A C 1
ATOM 757 O O . ILE A 1 100 ? -4.486 8.200 -0.058 1.00 98.56 100 ILE A O 1
ATOM 761 N N . GLY A 1 101 ? -4.583 6.745 1.654 1.00 98.38 101 GLY A N 1
ATOM 762 C CA . GLY A 1 101 ? -5.961 6.311 1.461 1.00 98.38 101 GLY A CA 1
ATOM 763 C C . GLY A 1 101 ? -6.813 6.573 2.695 1.00 98.38 101 GLY A C 1
ATOM 764 O O . GLY A 1 101 ? -6.443 6.193 3.804 1.00 98.38 101 GLY A O 1
ATOM 765 N N . PHE A 1 102 ? -7.966 7.212 2.512 1.00 97.62 102 PHE A N 1
ATOM 766 C CA . PHE A 1 102 ? -8.892 7.517 3.605 1.00 97.62 102 PHE A CA 1
ATOM 767 C C . PHE A 1 102 ? -10.346 7.618 3.122 1.00 97.62 102 PHE A C 1
ATOM 769 O O . PHE A 1 102 ? -10.606 7.892 1.951 1.00 97.62 102 PHE A O 1
ATOM 776 N N . SER A 1 103 ? -11.311 7.459 4.033 1.00 96.88 103 SER A N 1
ATOM 777 C CA . SER A 1 103 ? -12.739 7.644 3.740 1.00 96.88 103 SER A CA 1
ATOM 778 C C . SER A 1 103 ? -13.300 8.931 4.351 1.00 96.88 103 SER A C 1
ATOM 780 O O . SER A 1 103 ? -13.239 9.138 5.561 1.00 96.88 103 SER A O 1
ATOM 782 N N . PHE A 1 104 ? -13.954 9.771 3.541 1.00 94.44 104 PHE A N 1
ATOM 783 C CA . PHE A 1 104 ? -14.690 10.952 4.031 1.00 94.44 104 PHE A CA 1
ATOM 784 C C . PHE A 1 104 ? -15.993 10.607 4.768 1.00 94.44 104 PHE A C 1
ATOM 786 O O . PHE A 1 104 ? -16.577 11.468 5.426 1.00 94.44 104 PHE A O 1
ATOM 793 N N . THR A 1 105 ? -16.477 9.372 4.629 1.00 95.38 105 THR A N 1
ATOM 794 C CA . THR A 1 105 ? -17.745 8.918 5.222 1.00 95.38 105 THR A CA 1
ATOM 795 C C . THR A 1 105 ? -17.546 8.075 6.479 1.00 95.38 105 THR A C 1
ATOM 797 O O . THR A 1 105 ? -18.531 7.684 7.100 1.00 95.38 105 THR A O 1
ATOM 800 N N . GLY A 1 106 ? -16.291 7.808 6.862 1.00 93.69 106 GLY A N 1
ATOM 801 C CA . GLY A 1 106 ? -15.962 6.875 7.941 1.00 93.69 106 GLY A CA 1
ATOM 802 C C . GLY A 1 106 ? -16.191 5.407 7.568 1.00 93.69 106 GLY A C 1
ATOM 803 O O . GLY A 1 106 ? -16.364 4.581 8.459 1.00 93.69 106 GLY A O 1
ATOM 804 N N . SER A 1 107 ? -16.232 5.088 6.270 1.00 97.12 107 SER A N 1
ATOM 805 C CA . SER A 1 107 ? -16.252 3.698 5.801 1.00 97.12 107 SER A CA 1
ATOM 806 C C . SER A 1 107 ? -14.884 3.044 6.012 1.00 97.12 107 SER A C 1
ATOM 808 O O . SER A 1 107 ? -13.868 3.734 6.091 1.00 97.12 107 SER A O 1
ATOM 810 N N . THR A 1 108 ? -14.862 1.717 6.079 1.00 98.44 108 THR A N 1
ATOM 811 C CA . THR A 1 108 ? -13.655 0.910 6.287 1.00 98.44 108 THR A CA 1
ATOM 812 C C . THR A 1 108 ? -13.492 -0.112 5.166 1.00 98.44 108 THR A C 1
ATOM 814 O O . THR A 1 108 ? -14.478 -0.603 4.614 1.00 98.44 108 THR A O 1
ATOM 817 N N . VAL A 1 109 ? -12.245 -0.463 4.849 1.00 98.56 109 VAL A N 1
ATOM 818 C CA . VAL A 1 109 ? -11.939 -1.672 4.079 1.00 98.56 109 VAL A CA 1
ATOM 819 C C . VAL A 1 109 ? -12.134 -2.876 5.013 1.00 98.56 109 VAL A C 1
ATOM 821 O O . VAL A 1 109 ? -11.598 -2.866 6.131 1.00 98.56 109 VAL A O 1
ATOM 824 N N . PRO A 1 110 ? -12.907 -3.904 4.618 1.00 98.06 110 PRO A N 1
ATOM 825 C CA . PRO A 1 110 ? -13.163 -5.061 5.468 1.00 98.06 110 PRO A CA 1
ATOM 826 C C . PRO A 1 110 ? -11.890 -5.812 5.878 1.00 98.06 110 PRO A C 1
ATOM 828 O O . PRO A 1 110 ? -10.923 -5.900 5.119 1.00 98.06 110 PRO A O 1
ATOM 831 N N . ALA A 1 111 ? -11.932 -6.422 7.067 1.00 98.31 111 ALA A N 1
ATOM 832 C CA . ALA A 1 111 ? -10.944 -7.421 7.460 1.00 98.31 111 ALA A CA 1
ATOM 833 C C . ALA A 1 111 ? -10.948 -8.580 6.451 1.00 98.31 111 ALA A C 1
ATOM 835 O O . ALA A 1 111 ? -12.012 -9.032 6.018 1.00 98.31 111 ALA A O 1
ATOM 836 N N . GLY A 1 112 ? -9.769 -9.076 6.103 1.00 98.38 112 GLY A N 1
ATOM 837 C CA . GLY A 1 112 ? -9.586 -10.073 5.062 1.00 98.38 112 GLY A CA 1
ATOM 838 C C . GLY A 1 112 ? -8.240 -9.925 4.371 1.00 98.38 112 GLY A C 1
ATOM 839 O O . GLY A 1 112 ? -7.283 -9.397 4.933 1.00 98.38 112 GLY A O 1
ATOM 840 N N . CYS A 1 113 ? -8.173 -10.423 3.149 1.00 98.44 113 CYS A N 1
ATOM 841 C CA . CYS A 1 113 ? -7.020 -10.318 2.274 1.00 98.44 113 CYS A CA 1
ATOM 842 C C . CYS A 1 113 ? -7.490 -10.034 0.856 1.00 98.44 113 CYS A C 1
ATOM 844 O O . CYS A 1 113 ? -8.581 -10.464 0.476 1.00 98.44 113 CYS A O 1
ATOM 846 N N . GLY A 1 114 ? -6.663 -9.338 0.083 1.00 98.00 114 GLY A N 1
ATOM 847 C CA . GLY A 1 114 ? -7.013 -8.989 -1.284 1.00 98.00 114 GLY A CA 1
ATOM 848 C C . GLY A 1 114 ? -6.109 -7.927 -1.890 1.00 98.00 114 GLY A C 1
ATOM 849 O O . GLY A 1 114 ? -4.968 -7.722 -1.466 1.00 98.00 114 GLY A O 1
ATOM 850 N N . LEU A 1 115 ? -6.649 -7.256 -2.905 1.00 98.50 115 LEU A N 1
ATOM 851 C CA . LEU A 1 115 ? -6.040 -6.104 -3.555 1.00 98.50 115 LEU A CA 1
ATOM 852 C C . LEU A 1 115 ? -6.512 -4.841 -2.840 1.00 98.50 115 LEU A C 1
ATOM 854 O O . LEU A 1 115 ? -7.680 -4.483 -2.941 1.00 98.50 115 LEU A O 1
ATOM 858 N N . LEU A 1 116 ? -5.607 -4.129 -2.177 1.00 98.75 116 LEU A N 1
ATOM 859 C CA . LEU A 1 116 ? -5.939 -2.864 -1.530 1.00 98.75 116 LEU A CA 1
ATOM 860 C C . LEU A 1 116 ? -6.171 -1.769 -2.576 1.00 98.75 116 LEU A C 1
ATOM 862 O O . LEU A 1 116 ? -7.203 -1.106 -2.565 1.00 98.75 116 LEU A O 1
ATOM 866 N N . THR A 1 117 ? -5.204 -1.586 -3.477 1.00 98.75 117 THR A N 1
ATOM 867 C CA . THR A 1 117 ? -5.246 -0.610 -4.574 1.00 98.75 117 THR A CA 1
ATOM 868 C C . THR A 1 117 ? -4.202 -0.964 -5.639 1.00 98.75 117 THR A C 1
ATOM 870 O O . THR A 1 117 ? -3.298 -1.761 -5.389 1.00 98.75 117 THR A O 1
ATOM 873 N N . THR A 1 118 ? -4.314 -0.386 -6.831 1.00 98.62 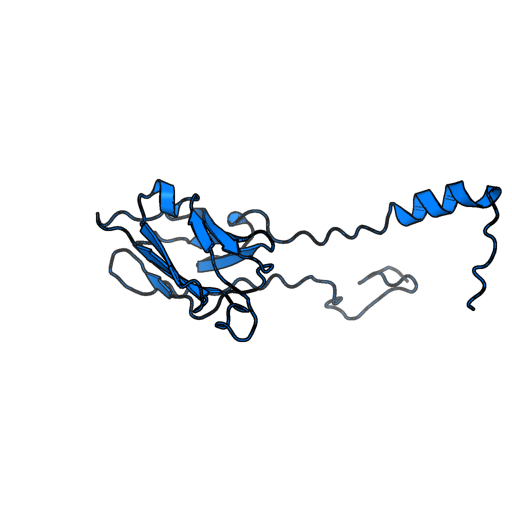118 THR A N 1
ATOM 874 C CA . THR A 1 118 ? -3.313 -0.475 -7.905 1.00 98.62 118 THR A CA 1
ATOM 875 C C . THR A 1 118 ? -2.659 0.884 -8.099 1.00 98.62 118 THR A C 1
ATOM 877 O O . THR A 1 118 ? -3.356 1.894 -8.122 1.00 98.62 118 THR A O 1
ATOM 880 N N . LEU A 1 119 ? -1.339 0.908 -8.248 1.00 98.44 119 LEU A N 1
ATOM 881 C CA . LEU A 1 119 ? -0.526 2.103 -8.443 1.00 98.44 119 LEU A CA 1
ATOM 882 C C . LEU A 1 119 ? 0.035 2.143 -9.861 1.00 98.44 119 LEU A C 1
ATOM 884 O O . LEU A 1 119 ? 0.512 1.136 -10.383 1.00 98.44 119 LEU A O 1
ATOM 888 N N . GLU A 1 120 ? 0.071 3.330 -10.453 1.00 97.69 120 GLU A N 1
ATOM 889 C CA . GLU A 1 120 ? 0.778 3.560 -11.710 1.00 97.69 120 GLU A CA 1
ATOM 890 C C . GLU A 1 120 ? 2.134 4.215 -11.482 1.00 97.69 120 GLU A C 1
ATOM 892 O O . GLU A 1 120 ? 2.304 5.084 -10.629 1.00 97.69 120 GLU A O 1
ATOM 897 N N . SER A 1 121 ? 3.121 3.822 -12.281 1.00 95.75 121 SER A N 1
ATOM 898 C CA . SER A 1 121 ? 4.429 4.463 -12.300 1.00 95.75 121 SER A CA 1
ATOM 899 C C . SER A 1 121 ? 5.135 4.217 -13.631 1.00 95.75 121 SER A C 1
ATOM 901 O O . SER A 1 121 ? 4.751 3.359 -14.424 1.00 95.75 121 SER A O 1
ATOM 903 N N . ASN A 1 122 ? 6.197 4.979 -13.881 1.00 93.88 122 ASN A N 1
ATOM 904 C CA . ASN A 1 122 ? 7.157 4.697 -14.940 1.00 93.88 122 ASN A CA 1
ATOM 905 C C . ASN A 1 122 ? 8.311 3.781 -14.497 1.00 93.88 122 ASN A C 1
ATOM 907 O O . ASN A 1 122 ? 9.203 3.515 -15.307 1.00 93.88 122 ASN A O 1
ATOM 911 N N . ILE A 1 123 ? 8.322 3.340 -13.237 1.00 91.94 123 ILE A N 1
ATOM 912 C CA . ILE A 1 123 ? 9.260 2.348 -12.707 1.00 91.94 123 ILE A CA 1
ATOM 913 C C . ILE A 1 123 ? 8.526 1.061 -12.328 1.00 91.94 123 ILE A C 1
ATOM 915 O O . ILE A 1 123 ? 7.308 1.052 -12.173 1.00 91.94 123 ILE A O 1
ATOM 919 N N . GLN A 1 124 ? 9.281 -0.026 -12.179 1.00 92.56 124 GLN A N 1
ATOM 920 C CA . GLN A 1 124 ? 8.775 -1.219 -11.507 1.00 92.56 124 GLN A CA 1
ATOM 921 C C . GLN A 1 124 ? 8.815 -1.008 -9.998 1.00 92.56 124 GLN A C 1
ATOM 923 O O . GLN A 1 124 ? 9.748 -0.390 -9.480 1.00 92.56 124 GLN A O 1
ATOM 928 N N . PHE A 1 125 ? 7.816 -1.545 -9.313 1.00 94.44 125 PHE A N 1
ATOM 929 C CA . PHE A 1 125 ? 7.734 -1.496 -7.862 1.00 94.44 125 PHE A CA 1
ATOM 930 C C . PHE A 1 125 ? 8.556 -2.628 -7.243 1.00 94.44 125 PHE A C 1
ATOM 932 O O . PHE A 1 125 ? 8.712 -3.695 -7.839 1.00 94.44 125 PHE A O 1
ATOM 939 N N . SER A 1 126 ? 9.095 -2.388 -6.049 1.00 92.38 126 SER A N 1
ATOM 940 C CA . SER A 1 126 ? 9.910 -3.376 -5.333 1.00 92.38 126 SER A CA 1
ATOM 941 C C . SER A 1 126 ? 9.607 -3.449 -3.845 1.00 92.38 126 SER A C 1
ATOM 943 O O . SER A 1 126 ? 9.652 -4.529 -3.266 1.00 92.38 126 SER A O 1
ATOM 945 N N . SER A 1 127 ? 9.347 -2.305 -3.213 1.00 95.44 127 SER A N 1
ATOM 946 C CA . SER A 1 127 ? 9.135 -2.229 -1.773 1.00 95.44 127 SER A CA 1
ATOM 947 C C . SER A 1 127 ? 8.341 -0.993 -1.378 1.00 95.44 127 SER A C 1
ATOM 949 O O . SER A 1 127 ? 8.249 -0.018 -2.131 1.00 95.44 127 SER A O 1
ATOM 951 N N . LEU A 1 128 ? 7.751 -1.077 -0.187 1.00 97.50 128 LEU A N 1
ATOM 952 C CA . LEU A 1 128 ? 7.053 0.012 0.477 1.00 97.50 128 LEU A CA 1
ATOM 953 C C . LEU A 1 128 ? 7.749 0.315 1.806 1.00 97.50 128 LEU A C 1
ATOM 955 O O . LEU A 1 128 ? 8.215 -0.595 2.495 1.00 97.50 128 LEU A O 1
ATOM 959 N N . SER A 1 129 ? 7.753 1.582 2.193 1.00 97.38 129 SER A N 1
ATOM 960 C CA . SER A 1 129 ? 8.286 2.056 3.468 1.00 97.38 129 SER A CA 1
ATOM 961 C C . SER A 1 129 ? 7.298 2.996 4.163 1.00 97.38 129 SER A C 1
ATOM 963 O O . SER A 1 129 ? 6.219 3.277 3.641 1.00 97.38 129 SER A O 1
ATOM 965 N N . SER A 1 130 ? 7.619 3.430 5.388 1.00 97.06 130 SER A N 1
ATOM 966 C CA . SER A 1 130 ? 6.781 4.358 6.172 1.00 97.06 130 SER A CA 1
ATOM 967 C C . SER A 1 130 ? 5.306 3.930 6.292 1.00 97.06 130 SER A C 1
ATOM 969 O O . SER A 1 130 ? 4.410 4.777 6.253 1.00 97.06 130 SER A O 1
ATOM 971 N N . ILE A 1 131 ? 5.050 2.619 6.390 1.00 98.62 131 ILE A N 1
ATOM 972 C CA . ILE A 1 131 ? 3.695 2.062 6.412 1.00 98.62 131 ILE A CA 1
ATOM 973 C C . ILE A 1 131 ? 3.011 2.437 7.729 1.00 98.62 131 ILE A C 1
ATOM 975 O O . ILE A 1 131 ? 3.558 2.223 8.807 1.00 98.62 131 ILE A O 1
ATOM 979 N N . ILE A 1 132 ? 1.811 3.000 7.620 1.00 98.44 132 ILE A N 1
ATOM 980 C CA . ILE A 1 132 ? 0.906 3.301 8.728 1.00 98.44 132 ILE A CA 1
ATOM 981 C C . ILE A 1 132 ? -0.482 2.863 8.286 1.00 98.44 132 ILE A C 1
ATOM 983 O O . ILE A 1 132 ? -0.966 3.304 7.241 1.00 98.44 132 ILE A O 1
ATOM 987 N N . VAL A 1 133 ? -1.145 2.021 9.070 1.00 98.75 133 VAL A N 1
ATOM 988 C CA . VAL A 1 133 ? -2.499 1.549 8.762 1.00 98.75 133 VAL A CA 1
ATOM 989 C C . VAL A 1 133 ? -3.324 1.627 10.030 1.00 98.75 133 VAL A C 1
ATOM 991 O O . VAL A 1 133 ? -2.921 1.087 11.051 1.00 98.75 133 VAL A O 1
ATOM 994 N N . SER A 1 134 ? -4.470 2.302 9.983 1.00 98.50 134 SER A N 1
ATOM 995 C CA . SER A 1 134 ? -5.267 2.563 11.182 1.00 98.50 134 SER A CA 1
ATOM 996 C C . SER A 1 134 ? -6.568 1.771 11.219 1.00 98.50 134 SER A C 1
ATOM 998 O O . SER A 1 134 ? -7.226 1.606 10.187 1.00 98.50 134 SER A O 1
ATOM 1000 N N . ASN A 1 135 ? -6.996 1.373 12.415 1.00 97.75 135 ASN A N 1
ATOM 1001 C CA . ASN A 1 135 ? -8.349 0.876 12.668 1.00 97.75 135 ASN A CA 1
ATOM 1002 C C . ASN A 1 135 ? -9.368 2.026 12.786 1.00 97.75 135 ASN A C 1
ATOM 1004 O O . ASN A 1 135 ? -9.044 3.202 12.591 1.00 97.75 135 ASN A O 1
ATOM 1008 N N . ILE A 1 136 ? -10.625 1.688 13.089 1.00 96.38 136 ILE A N 1
ATOM 1009 C CA . ILE A 1 136 ? -11.727 2.659 13.167 1.00 96.38 136 ILE A CA 1
ATOM 1010 C C . ILE A 1 136 ? -11.610 3.611 14.368 1.00 96.38 136 ILE A C 1
ATOM 1012 O O . ILE A 1 136 ? -12.140 4.722 14.335 1.00 96.38 136 ILE A O 1
ATOM 1016 N N . GLU A 1 137 ? -10.877 3.211 15.402 1.00 96.12 137 GLU A N 1
ATOM 1017 C CA . GLU A 1 137 ? -10.514 4.024 16.557 1.00 96.12 137 GLU A CA 1
ATOM 1018 C C . GLU A 1 137 ? -9.350 4.989 16.261 1.00 96.12 137 GLU A C 1
ATOM 1020 O O . GLU A 1 137 ? -9.082 5.892 17.058 1.00 96.12 137 GLU A O 1
ATOM 1025 N N . GLY A 1 138 ? -8.697 4.852 15.101 1.00 94.88 138 GLY A N 1
ATOM 1026 C CA . GLY A 1 138 ? -7.526 5.637 14.710 1.00 94.88 138 GLY A CA 1
ATOM 1027 C C . GLY A 1 138 ? -6.224 5.144 15.345 1.00 94.88 138 GLY A C 1
ATOM 1028 O O . GLY A 1 138 ? -5.240 5.882 15.370 1.00 94.88 138 GLY A O 1
ATOM 1029 N N . GLU A 1 139 ? -6.221 3.925 15.877 1.00 97.56 139 GLU A N 1
ATOM 1030 C CA . GLU A 1 139 ? -5.036 3.255 16.403 1.00 97.56 139 GLU A CA 1
ATOM 1031 C C . GLU A 1 139 ? -4.284 2.567 15.261 1.00 97.56 139 GLU A C 1
ATOM 1033 O O . GLU A 1 139 ? -4.894 2.076 14.311 1.00 97.56 139 GLU A O 1
ATOM 1038 N N . ASP A 1 140 ? -2.956 2.553 15.351 1.00 98.06 140 ASP A N 1
ATOM 1039 C CA . ASP A 1 140 ? -2.092 1.891 14.375 1.00 98.06 140 ASP A CA 1
ATOM 1040 C C . ASP A 1 140 ? -2.168 0.362 14.516 1.00 98.06 140 ASP A C 1
ATOM 1042 O O . ASP A 1 140 ? -2.116 -0.169 15.627 1.00 98.06 140 ASP A O 1
ATOM 1046 N N . LEU A 1 141 ? -2.287 -0.330 13.383 1.00 97.88 141 LEU A N 1
ATOM 1047 C CA . LEU A 1 141 ? -2.407 -1.786 13.267 1.00 97.88 141 LEU A CA 1
ATOM 1048 C C . LEU A 1 141 ? -1.052 -2.493 13.077 1.00 97.88 141 LEU A C 1
ATOM 1050 O O . LEU A 1 141 ? -1.037 -3.698 12.834 1.00 97.88 141 LEU A O 1
ATOM 1054 N N . ASP A 1 142 ? 0.065 -1.762 13.182 1.00 97.00 142 ASP A N 1
ATOM 1055 C CA . ASP A 1 142 ? 1.444 -2.282 13.105 1.00 97.00 142 ASP A CA 1
ATOM 1056 C C . ASP A 1 142 ? 1.711 -3.083 11.818 1.00 97.00 142 ASP A C 1
ATOM 1058 O O . ASP A 1 142 ? 2.225 -4.206 11.820 1.00 97.00 142 ASP A O 1
ATOM 1062 N N . PHE A 1 143 ? 1.300 -2.508 10.684 1.00 98.44 143 PHE A N 1
ATOM 1063 C CA . PHE A 1 143 ? 1.507 -3.137 9.386 1.00 98.44 143 PHE A CA 1
ATOM 1064 C C . PHE A 1 143 ? 2.970 -3.096 8.958 1.00 98.44 143 PHE A C 1
ATOM 1066 O O . PHE A 1 143 ? 3.635 -2.064 9.041 1.00 98.44 143 PHE A O 1
ATOM 1073 N N . ASN A 1 144 ? 3.437 -4.201 8.382 1.00 97.81 144 ASN A N 1
ATOM 1074 C CA . ASN A 1 144 ? 4.794 -4.328 7.863 1.00 97.81 144 ASN A CA 1
ATOM 1075 C C . ASN A 1 144 ? 4.809 -4.609 6.355 1.00 97.81 144 ASN A C 1
ATOM 1077 O O . ASN A 1 144 ? 3.828 -5.070 5.769 1.00 97.81 144 ASN A O 1
ATOM 1081 N N . PHE A 1 145 ? 5.940 -4.331 5.706 1.00 97.44 145 PHE A N 1
ATOM 1082 C CA . PHE A 1 145 ? 6.150 -4.777 4.333 1.00 97.44 145 PHE A CA 1
ATOM 1083 C C . PHE A 1 145 ? 6.462 -6.276 4.335 1.00 97.44 145 PHE A C 1
ATOM 1085 O O . PHE A 1 145 ? 7.381 -6.719 5.026 1.00 97.44 145 PHE A O 1
ATOM 1092 N N . TYR A 1 146 ? 5.712 -7.054 3.561 1.00 96.06 146 TYR A N 1
ATOM 1093 C CA . TYR A 1 146 ? 5.965 -8.476 3.393 1.00 96.06 146 TYR A CA 1
ATOM 1094 C C . TYR A 1 146 ? 7.201 -8.682 2.517 1.00 96.06 146 TYR A C 1
ATOM 1096 O O . TYR A 1 146 ? 7.220 -8.314 1.341 1.00 96.06 146 TYR A O 1
ATOM 1104 N N . ILE A 1 147 ? 8.236 -9.299 3.082 1.00 89.12 147 ILE A N 1
ATOM 1105 C CA . ILE A 1 147 ? 9.434 -9.674 2.336 1.00 89.12 147 ILE A CA 1
ATOM 1106 C C . ILE A 1 147 ? 9.224 -11.084 1.802 1.00 89.12 147 ILE A C 1
ATOM 1108 O O . ILE A 1 147 ? 9.235 -12.057 2.552 1.00 89.12 147 ILE A O 1
ATOM 1112 N N . TYR A 1 148 ? 9.058 -11.191 0.487 1.00 81.12 148 TYR A N 1
ATOM 1113 C CA . TYR A 1 148 ? 9.096 -12.483 -0.178 1.00 81.12 148 TYR A CA 1
ATOM 1114 C C . TYR A 1 148 ? 10.556 -12.924 -0.325 1.00 81.12 148 TYR A C 1
ATOM 1116 O O . TYR A 1 148 ? 11.265 -12.502 -1.242 1.00 81.12 148 TYR A O 1
ATOM 1124 N N . GLU A 1 149 ? 11.025 -13.746 0.612 1.00 70.00 149 GLU A N 1
ATOM 1125 C CA . GLU A 1 149 ? 12.309 -14.421 0.469 1.00 70.00 149 GLU A CA 1
ATOM 1126 C C . GLU A 1 149 ? 12.149 -15.564 -0.535 1.00 70.00 149 GLU A C 1
ATOM 1128 O O . GLU A 1 149 ? 11.528 -16.591 -0.255 1.00 70.00 149 GLU A O 1
ATOM 1133 N N . ASN A 1 150 ? 12.720 -15.384 -1.728 1.00 58.56 150 ASN A N 1
ATOM 1134 C CA . ASN A 1 150 ? 12.979 -16.510 -2.614 1.00 58.56 150 ASN A CA 1
ATOM 1135 C C . ASN A 1 150 ? 13.875 -17.471 -1.827 1.00 58.56 150 ASN A C 1
ATOM 1137 O O . ASN A 1 150 ? 15.012 -17.126 -1.508 1.00 58.56 150 ASN A O 1
ATOM 1141 N N . ASN A 1 151 ? 13.369 -18.654 -1.485 1.00 51.25 151 ASN A N 1
ATOM 1142 C CA . ASN A 1 151 ? 14.137 -19.723 -0.843 1.00 51.25 151 ASN A CA 1
ATOM 1143 C C . ASN A 1 151 ? 15.136 -20.353 -1.840 1.00 51.25 151 ASN A C 1
ATOM 1145 O O . ASN A 1 151 ? 15.154 -21.563 -2.055 1.00 51.25 151 ASN A O 1
ATOM 1149 N N . ASP A 1 152 ? 15.927 -19.507 -2.497 1.00 56.50 152 ASP A N 1
ATOM 1150 C CA . ASP A 1 152 ? 17.028 -19.874 -3.383 1.00 56.50 152 ASP A CA 1
ATOM 1151 C C . ASP A 1 152 ? 18.327 -20.088 -2.591 1.00 56.50 152 ASP A C 1
ATOM 1153 O O . ASP A 1 152 ? 19.314 -20.583 -3.134 1.00 56.50 152 ASP A O 1
ATOM 1157 N N . GLU A 1 153 ? 18.335 -19.758 -1.297 1.00 58.78 153 GLU A N 1
ATOM 1158 C CA . GLU A 1 153 ? 19.366 -20.214 -0.376 1.00 58.78 153 GLU A CA 1
ATOM 1159 C C . GLU A 1 153 ? 18.872 -21.475 0.321 1.00 58.78 153 GLU A C 1
ATOM 1161 O O . GLU A 1 153 ? 18.010 -21.428 1.196 1.00 58.78 153 GLU A O 1
ATOM 1166 N N . CYS A 1 154 ? 19.432 -22.622 -0.067 1.00 68.19 154 CYS A N 1
ATOM 1167 C CA . CYS A 1 154 ? 19.226 -23.872 0.645 1.00 68.19 154 CYS A CA 1
ATOM 1168 C C . CYS A 1 154 ? 19.471 -23.655 2.144 1.00 68.19 154 CYS A C 1
ATOM 1170 O O . CYS A 1 154 ? 20.612 -23.459 2.558 1.00 68.19 154 CYS A O 1
ATOM 1172 N N . GLN A 1 155 ? 18.415 -23.680 2.962 1.00 69.38 155 GLN A N 1
ATOM 1173 C CA . GLN A 1 155 ? 18.507 -23.367 4.395 1.00 69.38 155 GLN A CA 1
ATOM 1174 C C . GLN A 1 155 ? 19.477 -24.297 5.146 1.00 69.38 155 GLN A C 1
ATOM 1176 O O . GLN A 1 155 ? 20.056 -23.904 6.160 1.00 69.38 155 GLN A O 1
ATOM 1181 N N . SER A 1 156 ? 19.683 -25.521 4.645 1.00 76.19 156 SER A N 1
ATOM 1182 C CA . SER A 1 156 ? 20.678 -26.469 5.160 1.00 76.19 156 SER A CA 1
ATOM 1183 C C . SER A 1 156 ? 22.109 -26.178 4.686 1.00 76.19 156 SER A C 1
ATOM 1185 O O . SER A 1 156 ? 23.057 -26.649 5.306 1.00 76.19 156 SER A O 1
ATOM 1187 N N . ASN A 1 157 ? 22.280 -25.379 3.628 1.00 70.25 157 ASN A N 1
ATOM 1188 C CA . ASN A 1 157 ? 23.504 -25.215 2.838 1.00 70.25 157 ASN A CA 1
ATOM 1189 C C . ASN A 1 157 ? 24.046 -26.522 2.223 1.00 70.25 157 ASN A C 1
ATOM 1191 O O . ASN A 1 157 ? 25.206 -26.567 1.811 1.00 70.25 157 ASN A O 1
ATOM 1195 N N . GLU A 1 158 ? 23.229 -27.573 2.129 1.00 78.31 158 GLU A N 1
ATOM 1196 C CA . GLU A 1 158 ? 23.617 -28.864 1.560 1.00 78.31 158 GLU A CA 1
ATOM 1197 C C . GLU A 1 158 ? 23.063 -29.006 0.138 1.00 78.31 158 GLU A C 1
ATOM 1199 O O . GLU A 1 158 ? 21.854 -29.089 -0.076 1.00 78.31 158 GLU A O 1
ATOM 1204 N N . TYR A 1 159 ? 23.959 -29.055 -0.847 1.00 83.19 159 TYR A N 1
ATOM 1205 C CA . TYR A 1 159 ? 23.612 -29.276 -2.251 1.00 83.19 159 TYR A CA 1
ATOM 1206 C C . TYR A 1 159 ? 24.195 -30.607 -2.727 1.00 83.19 159 TYR A C 1
ATOM 1208 O O . TYR A 1 159 ? 25.356 -30.917 -2.444 1.00 83.19 159 TYR A O 1
ATOM 1216 N N . ASP A 1 160 ? 23.421 -31.381 -3.488 1.00 84.69 160 ASP A N 1
ATOM 1217 C CA . ASP A 1 160 ? 23.953 -32.563 -4.165 1.00 84.69 160 ASP A CA 1
ATOM 1218 C C . ASP A 1 160 ? 24.906 -32.189 -5.318 1.00 84.69 160 ASP A C 1
ATOM 1220 O O . ASP A 1 160 ? 25.106 -31.022 -5.669 1.00 84.69 160 ASP A O 1
ATOM 1224 N N . CYS A 1 161 ? 25.513 -33.198 -5.948 1.00 84.56 161 CYS A N 1
ATOM 1225 C CA . CYS A 1 161 ? 26.445 -32.985 -7.060 1.00 84.56 161 CYS A CA 1
ATOM 1226 C C . CYS A 1 161 ? 25.811 -32.357 -8.318 1.00 84.56 161 CYS A C 1
ATOM 1228 O O . CYS A 1 161 ? 26.538 -31.976 -9.241 1.00 84.56 161 CYS A O 1
ATOM 1230 N N . LEU A 1 162 ? 24.482 -32.251 -8.363 1.00 84.56 162 LEU A N 1
ATOM 1231 C CA . LEU A 1 162 ? 23.710 -31.602 -9.417 1.00 84.56 162 LEU A CA 1
ATOM 1232 C C . LEU A 1 162 ? 23.236 -30.197 -9.010 1.00 84.56 162 LEU A C 1
ATOM 1234 O O . LEU A 1 162 ? 22.603 -29.523 -9.822 1.00 84.56 162 LEU A O 1
ATOM 1238 N N . GLY A 1 163 ? 23.580 -29.731 -7.805 1.00 74.25 163 GLY A N 1
ATOM 1239 C CA . GLY A 1 163 ? 23.191 -28.422 -7.288 1.00 74.25 163 GLY A CA 1
ATOM 1240 C C . GLY A 1 163 ? 21.764 -28.379 -6.739 1.00 74.25 163 GLY A C 1
ATOM 1241 O O . GLY A 1 163 ? 21.190 -27.296 -6.665 1.00 74.25 163 GLY A O 1
ATOM 1242 N N . VAL A 1 164 ? 21.175 -29.523 -6.374 1.00 82.19 164 VAL A N 1
ATOM 1243 C CA . VAL A 1 164 ? 19.839 -29.602 -5.762 1.00 82.19 164 VAL A CA 1
ATOM 1244 C C . VAL A 1 164 ? 19.964 -29.544 -4.239 1.00 82.19 164 VAL A C 1
ATOM 1246 O O . VAL A 1 164 ? 20.700 -30.335 -3.648 1.00 82.19 164 VAL A O 1
ATOM 1249 N N . CYS A 1 165 ? 19.236 -28.617 -3.610 1.00 78.38 165 CYS A N 1
ATOM 1250 C CA . CYS A 1 165 ? 19.156 -28.505 -2.150 1.00 78.38 165 CYS A CA 1
ATOM 1251 C C . CYS A 1 165 ? 18.599 -29.795 -1.526 1.00 78.38 165 CYS A C 1
ATOM 1253 O O . CYS A 1 165 ? 17.597 -30.324 -2.011 1.00 78.38 165 CYS A O 1
ATOM 1255 N N . ASP A 1 166 ? 19.253 -30.301 -0.475 1.00 81.81 166 ASP A N 1
ATOM 1256 C CA . ASP A 1 166 ? 18.932 -31.563 0.214 1.00 81.81 166 ASP A CA 1
ATOM 1257 C C . ASP A 1 166 ? 18.793 -32.774 -0.736 1.00 81.81 166 ASP A C 1
ATOM 1259 O O . ASP A 1 166 ? 18.042 -33.723 -0.482 1.00 81.81 166 ASP A O 1
ATOM 1263 N N . GLY A 1 167 ? 19.517 -32.747 -1.860 1.00 77.19 167 GLY A N 1
ATOM 1264 C CA . GLY A 1 167 ? 19.526 -33.842 -2.820 1.00 77.19 167 GLY A CA 1
ATOM 1265 C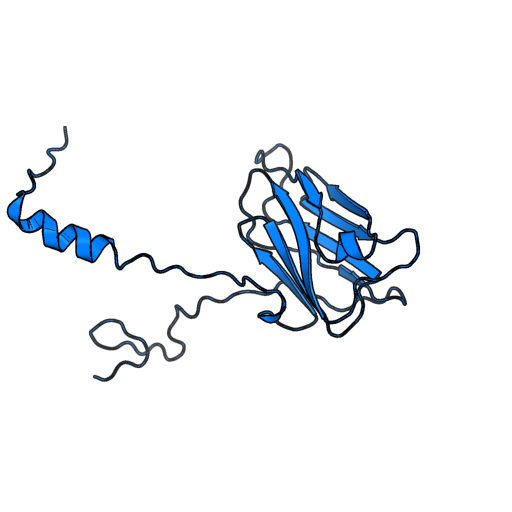 C . GLY A 1 167 ? 20.178 -35.109 -2.255 1.00 77.19 167 GLY A C 1
ATOM 1266 O O . GLY A 1 167 ? 21.032 -35.075 -1.367 1.00 77.19 167 GLY A O 1
ATOM 1267 N N . LEU A 1 168 ? 19.762 -36.267 -2.771 1.00 76.25 168 LEU A N 1
ATOM 1268 C CA . LEU A 1 168 ? 20.387 -37.541 -2.416 1.00 76.25 168 LEU A CA 1
ATOM 1269 C C . LEU A 1 168 ? 21.748 -37.654 -3.115 1.00 76.25 168 LEU A C 1
ATOM 1271 O O . LEU A 1 168 ? 21.846 -37.416 -4.317 1.00 76.25 168 LEU A O 1
ATOM 1275 N N . ALA A 1 169 ? 22.770 -38.036 -2.345 1.00 66.38 169 ALA A N 1
ATOM 1276 C CA . ALA A 1 169 ? 24.125 -38.293 -2.839 1.00 66.38 169 ALA A CA 1
ATOM 1277 C C . ALA A 1 169 ? 24.190 -39.399 -3.907 1.00 66.38 169 ALA A C 1
ATOM 1279 O O . ALA A 1 169 ? 23.433 -40.395 -3.794 1.00 66.38 169 ALA A O 1
#

pLDDT: mean 85.2, std 18.28, range [34.47, 98.81]

Secondary structure (DSSP, 8-state):
--------TTSHHHHHHHTTS---------SGGGSPTTEEEE-TTSEEEEEESS-BSEEEEEETT--HHHHT--EEEEE-HHHHHTT-EEEE-TTT-EEEEE-TT---BPSEEEEEEEEEESS----EEEEEEE-TTS-B---EE-----TTS-TT--B-TTS-BT---

Foldseek 3Di:
DDDDDDDDPVCVVVVVVVVVPPPPVPDDDPWLQPFDELEWEAAQQFFIKHAYQAWWQKKKWAFPPQAAPPNPKFKDDKDDDLLVVQVWDWDADGRRRMIIIHHPVLTTRGHGIGGNIGIDIPGGTDWIHPIFTAHSVRDTPPHYYTDDDPVPPLPVNDADPVRHRVDDD

Radius of gyration: 21.9 Å; chains: 1; bounding box: 53×54×55 Å

Sequence (169 aa):
MFSLPMINFKELKLFFSFILLTSFIFAEPTDGCDIDNFSLYVTSDGKVLYKSSEQIAGFQFDVDGIGGPSNNAYLGDAYGGDAEEAGFTVSTGSYSGTVIGFSFTGSTVPAGCGLLTTLESNIQFSSLSSIIVSNIEGEDLDFNFYIYENNDECQSNEYDCLGVCDGLA